Protein AF-A0AAU6HXF4-F1 (afdb_monomer)

Secondary structure (DSSP, 8-state):
-PPPPP------------PPPPBPTT--BPPP--HHHHHHHHGGG-PEEPPHHHHHHS-GGGPPSEEEEEEEE-TTS-EEEEEEEESS-HHHHHHHHHHHHHSTTT-EEEE--TT--TTEEEEEEPPHHHHHHHHHHHHHS--HHHHHHHHHHHHHHHHHTT-----

Radius of gyration: 25.75 Å; Cα contacts (8 Å, |Δi|>4): 205; chains: 1; bounding box: 39×103×66 Å

Mean predicted aligned error: 14.46 Å

Structure (mmCIF, N/CA/C/O backbone):
data_AF-A0AAU6HXF4-F1
#
_entry.id   AF-A0AAU6HXF4-F1
#
loop_
_atom_site.group_PDB
_atom_site.id
_atom_site.type_symbol
_atom_site.label_atom_id
_atom_site.label_alt_id
_atom_site.label_comp_id
_atom_site.label_asym_id
_atom_site.label_entity_id
_atom_site.label_seq_id
_atom_site.pdbx_PDB_ins_code
_atom_site.Cartn_x
_atom_site.Cartn_y
_atom_site.Cartn_z
_atom_site.occupancy
_atom_site.B_iso_or_equiv
_atom_site.auth_seq_id
_atom_site.auth_comp_id
_atom_site.auth_asym_id
_atom_site.auth_atom_id
_atom_site.pdbx_PDB_model_num
ATOM 1 N N . MET A 1 1 ? 6.790 -58.836 32.195 1.00 44.50 1 MET A N 1
ATOM 2 C CA . MET A 1 1 ? 7.473 -58.075 31.123 1.00 44.50 1 MET A CA 1
ATOM 3 C C . MET A 1 1 ? 6.471 -57.127 30.475 1.00 44.50 1 MET A C 1
ATOM 5 O O . MET A 1 1 ? 5.280 -57.367 30.590 1.00 44.50 1 MET A O 1
ATOM 9 N N . HIS A 1 2 ? 6.966 -56.000 29.970 1.00 43.31 2 HIS A N 1
ATOM 10 C CA . HIS A 1 2 ? 6.318 -54.684 29.928 1.00 43.31 2 HIS A CA 1
ATOM 11 C C . HIS A 1 2 ? 5.122 -54.479 28.968 1.00 43.31 2 HIS A C 1
ATOM 13 O O . HIS A 1 2 ? 4.863 -55.265 28.068 1.00 43.31 2 HIS A O 1
ATOM 19 N N . LYS A 1 3 ? 4.423 -53.375 29.273 1.00 51.91 3 LYS A N 1
ATOM 20 C CA . LYS A 1 3 ? 3.163 -52.777 28.792 1.00 51.91 3 LYS A CA 1
ATOM 21 C C . LYS A 1 3 ? 3.043 -52.541 27.268 1.00 51.91 3 LYS A C 1
ATOM 23 O O . LYS A 1 3 ? 4.068 -52.407 26.610 1.00 51.91 3 LYS A O 1
ATOM 28 N N . PRO A 1 4 ? 1.811 -52.343 26.746 1.00 55.75 4 PRO A N 1
ATOM 29 C CA . PRO A 1 4 ? 1.572 -51.701 25.452 1.00 55.75 4 PRO A CA 1
ATOM 30 C C . PRO A 1 4 ? 1.784 -50.179 25.536 1.00 55.75 4 PRO A C 1
ATOM 32 O O . PRO A 1 4 ? 1.321 -49.529 26.477 1.00 55.75 4 PRO A O 1
ATOM 35 N N . GLU A 1 5 ? 2.479 -49.614 24.549 1.00 51.34 5 GLU A N 1
ATOM 36 C CA . GLU A 1 5 ? 2.677 -48.171 24.409 1.00 51.34 5 GLU A CA 1
ATOM 37 C C . GLU A 1 5 ? 1.440 -47.486 23.815 1.00 51.34 5 GLU A C 1
ATOM 39 O O . GLU A 1 5 ? 0.949 -47.807 22.734 1.00 51.34 5 GLU A O 1
ATOM 44 N N . THR A 1 6 ? 0.953 -46.504 24.565 1.00 51.03 6 THR A N 1
ATOM 45 C CA . THR A 1 6 ? 0.068 -45.419 24.150 1.00 51.03 6 THR A CA 1
ATOM 46 C C . THR A 1 6 ? 0.875 -44.327 23.444 1.00 51.03 6 THR A C 1
ATOM 48 O O . THR A 1 6 ? 1.920 -43.953 23.970 1.00 51.03 6 THR A O 1
ATOM 51 N N . ASN A 1 7 ? 0.351 -43.738 22.363 1.00 43.06 7 ASN A N 1
ATOM 52 C CA . ASN A 1 7 ? 0.207 -42.280 22.162 1.00 43.06 7 ASN A CA 1
ATOM 53 C C . ASN A 1 7 ? 0.252 -41.877 20.685 1.00 43.06 7 ASN A C 1
ATOM 55 O O . ASN A 1 7 ? 1.174 -42.202 19.949 1.00 43.06 7 ASN A O 1
ATOM 59 N N . GLY A 1 8 ? -0.727 -41.067 20.290 1.00 42.66 8 GLY A N 1
ATOM 60 C CA . GLY A 1 8 ? -0.792 -40.442 18.972 1.00 42.66 8 GLY A CA 1
ATOM 61 C C . GLY A 1 8 ? -1.765 -39.270 18.941 1.00 42.66 8 GLY A C 1
ATOM 62 O O . GLY A 1 8 ? -2.643 -39.234 18.092 1.00 42.66 8 GLY A O 1
ATOM 63 N N . ALA A 1 9 ? -1.629 -38.391 19.938 1.00 45.25 9 ALA A N 1
ATOM 64 C CA . ALA A 1 9 ? -2.069 -36.998 20.024 1.00 45.25 9 ALA A CA 1
ATOM 65 C C . ALA A 1 9 ? -3.193 -36.530 19.076 1.00 45.25 9 ALA A C 1
ATOM 67 O O . ALA A 1 9 ? -2.993 -36.284 17.883 1.00 45.25 9 ALA A O 1
ATOM 68 N N . GLY A 1 10 ? -4.354 -36.264 19.683 1.00 41.09 10 GLY A N 1
ATOM 69 C CA . GLY A 1 10 ? -5.368 -35.383 19.125 1.00 41.09 10 GLY A CA 1
ATOM 70 C C . GLY A 1 10 ? -4.747 -34.047 18.718 1.00 41.09 10 GLY A C 1
ATOM 71 O O . GLY A 1 10 ? -4.073 -33.379 19.499 1.00 41.09 10 GLY A O 1
ATOM 72 N N . ARG A 1 11 ? -4.960 -33.673 17.456 1.00 49.53 11 ARG A N 1
ATOM 73 C CA . ARG A 1 11 ? -4.642 -32.341 16.948 1.00 49.53 11 ARG A CA 1
ATOM 74 C C . ARG A 1 11 ? -5.648 -31.363 17.543 1.00 49.53 11 ARG A C 1
ATOM 76 O O . ARG A 1 11 ? -6.694 -31.121 16.944 1.00 49.53 11 ARG A O 1
ATOM 83 N N . ASP A 1 12 ? -5.309 -30.808 18.700 1.00 41.47 12 ASP A N 1
ATOM 84 C CA . ASP A 1 12 ? -5.911 -29.580 19.204 1.00 41.47 12 ASP A CA 1
ATOM 85 C C . ASP A 1 12 ? -5.644 -28.475 18.176 1.00 41.47 12 ASP A C 1
ATOM 87 O O . ASP A 1 12 ? -4.572 -27.870 18.112 1.00 41.47 12 ASP A O 1
ATOM 91 N N . ARG A 1 13 ? -6.623 -28.240 17.300 1.00 46.97 13 ARG A N 1
ATOM 92 C CA . ARG A 1 13 ? -6.694 -27.018 16.504 1.00 46.97 13 ARG A CA 1
ATOM 93 C C . ARG A 1 13 ? -7.136 -25.920 17.457 1.00 46.97 13 ARG A C 1
ATOM 95 O O . ARG A 1 13 ? -8.312 -25.571 17.507 1.00 46.97 13 ARG A O 1
ATOM 102 N N . SER A 1 14 ? -6.189 -25.400 18.230 1.00 46.09 14 SER A N 1
ATOM 103 C CA . SER A 1 14 ? -6.373 -24.169 18.982 1.00 46.09 14 SER A CA 1
ATOM 104 C C . SER A 1 14 ? -6.673 -23.050 17.984 1.00 46.09 14 SER A C 1
ATOM 106 O O . SER A 1 14 ? -5.802 -22.492 17.315 1.00 46.09 14 SER A O 1
ATOM 108 N N . VAL A 1 15 ? -7.963 -22.756 17.835 1.00 48.31 15 VAL A N 1
ATOM 109 C CA . VAL A 1 15 ? -8.444 -21.554 17.167 1.00 48.31 15 VAL A CA 1
ATOM 110 C C . VAL A 1 15 ? -7.905 -20.390 17.988 1.00 48.31 15 VAL A C 1
ATOM 112 O O . VAL A 1 15 ? -8.377 -20.117 19.089 1.00 48.31 15 VAL A O 1
ATOM 115 N N . SER A 1 16 ? -6.849 -19.752 17.485 1.00 48.75 16 SER A N 1
ATOM 116 C CA . SER A 1 16 ? -6.311 -18.540 18.094 1.00 48.75 16 SER A CA 1
ATOM 117 C C . SER A 1 16 ? -7.442 -17.508 18.170 1.00 48.75 16 SER A C 1
ATOM 119 O O . SER A 1 16 ? -8.085 -17.262 17.143 1.00 48.75 16 SER A O 1
ATOM 121 N N . PRO A 1 17 ? -7.723 -16.912 19.343 1.00 48.09 17 PRO A N 1
ATOM 122 C CA . PRO A 1 17 ? -8.735 -15.871 19.434 1.00 48.09 17 PRO A CA 1
ATOM 123 C C . PRO A 1 17 ? -8.350 -14.712 18.502 1.00 48.09 17 PRO A C 1
ATOM 125 O O . PRO A 1 17 ? -7.153 -14.472 18.302 1.00 48.09 17 PRO A O 1
ATOM 128 N N . PRO A 1 18 ? -9.323 -13.981 17.922 1.00 53.75 18 PRO A N 1
ATOM 129 C CA . PRO A 1 18 ? -9.018 -12.798 17.130 1.00 53.75 18 PRO A CA 1
ATOM 130 C C . PRO A 1 18 ? -8.198 -11.849 18.004 1.00 53.75 18 PRO A C 1
ATOM 132 O O . PRO A 1 18 ? -8.671 -11.365 19.034 1.00 53.75 18 PRO A O 1
ATOM 135 N N . GLY A 1 19 ? -6.929 -11.663 17.631 1.00 54.56 19 GLY A N 1
ATOM 136 C CA . GLY A 1 19 ? -5.999 -10.831 18.379 1.00 54.56 19 GLY A CA 1
ATOM 137 C C . GLY A 1 19 ? -6.619 -9.457 18.580 1.00 54.56 19 GLY A C 1
ATOM 138 O O . GLY A 1 19 ? -7.015 -8.809 17.610 1.00 54.56 19 GLY A O 1
ATOM 139 N N . ARG A 1 20 ? -6.739 -9.028 19.843 1.00 58.12 20 ARG A N 1
ATOM 140 C CA . ARG A 1 20 ? -7.160 -7.661 20.158 1.00 58.12 20 ARG A CA 1
ATOM 141 C C . ARG A 1 20 ? -6.259 -6.707 19.371 1.00 58.12 20 ARG A C 1
ATOM 143 O O . ARG A 1 20 ? -5.039 -6.903 19.404 1.00 58.12 20 ARG A O 1
ATOM 150 N N . PRO A 1 21 ? -6.820 -5.716 18.664 1.00 58.25 21 PRO A N 1
ATOM 151 C CA . PRO A 1 21 ? -6.004 -4.776 17.924 1.00 58.25 21 PRO A CA 1
ATOM 152 C C . PRO A 1 21 ? -5.125 -4.034 18.930 1.00 58.25 21 PRO A C 1
ATOM 154 O O . PRO A 1 21 ? -5.615 -3.388 19.855 1.00 58.25 21 PRO A O 1
ATOM 157 N N . ARG A 1 22 ? -3.815 -4.224 18.803 1.00 62.19 22 ARG A N 1
ATOM 158 C CA . ARG A 1 22 ? -2.823 -3.570 19.649 1.00 62.19 22 ARG A CA 1
ATOM 159 C C . ARG A 1 22 ? -2.542 -2.191 19.070 1.00 62.19 22 ARG A C 1
ATOM 161 O O . ARG A 1 22 ? -2.401 -2.034 17.856 1.00 62.19 22 ARG A O 1
ATOM 168 N N . LEU A 1 23 ? -2.488 -1.208 19.956 1.00 63.78 23 LEU A N 1
ATOM 169 C CA . LEU A 1 23 ? -2.089 0.149 19.619 1.00 63.78 23 LEU A CA 1
ATOM 170 C C . LEU A 1 23 ? -0.592 0.163 19.308 1.00 63.78 23 LEU A C 1
ATOM 172 O O . LEU A 1 23 ? 0.193 -0.527 19.961 1.00 63.78 23 LEU A O 1
ATOM 176 N N . THR A 1 24 ? -0.202 0.933 18.299 1.00 68.94 24 THR A N 1
ATOM 177 C CA . THR A 1 24 ? 1.207 1.272 18.089 1.00 68.94 24 THR A CA 1
ATOM 178 C C . THR A 1 24 ? 1.690 2.207 19.206 1.00 68.94 24 THR A C 1
ATOM 180 O O . THR A 1 24 ? 0.862 2.824 19.880 1.00 68.94 24 THR A O 1
ATOM 183 N N . PRO A 1 25 ? 3.012 2.378 19.393 1.00 60.78 25 PRO A N 1
ATOM 184 C CA . PRO A 1 25 ? 3.552 3.411 20.284 1.00 60.78 25 PRO A CA 1
ATOM 185 C C . PRO A 1 25 ? 3.031 4.819 19.948 1.00 60.78 25 PRO A C 1
ATOM 187 O O . PRO A 1 25 ? 2.886 5.652 20.833 1.00 60.78 25 PRO A O 1
ATOM 190 N N . ALA A 1 26 ? 2.682 5.052 18.678 1.00 66.62 26 ALA A N 1
ATOM 191 C CA . ALA A 1 26 ? 2.061 6.277 18.178 1.00 66.62 26 ALA A CA 1
ATOM 192 C C . ALA A 1 26 ? 0.529 6.342 18.388 1.00 66.62 26 ALA A C 1
ATOM 194 O O . ALA A 1 26 ? -0.127 7.229 17.853 1.00 66.62 26 ALA A O 1
ATOM 195 N N . GLY A 1 27 ? -0.073 5.397 19.121 1.00 71.75 27 GLY A N 1
ATOM 196 C CA . GLY A 1 27 ? -1.508 5.390 19.431 1.00 71.75 27 GLY A CA 1
ATOM 197 C C . GLY A 1 27 ? -2.426 4.984 18.271 1.00 71.75 27 GLY A C 1
ATOM 198 O O . GLY A 1 27 ? -3.644 5.111 18.383 1.00 71.75 27 GLY A O 1
ATOM 199 N N . VAL A 1 28 ? -1.886 4.467 17.165 1.00 74.88 28 VAL A N 1
ATOM 200 C CA . VAL A 1 28 ? -2.678 4.071 15.990 1.00 74.88 28 VAL A CA 1
ATOM 201 C C . VAL A 1 28 ? -3.171 2.633 16.140 1.00 74.88 28 VAL A C 1
ATOM 203 O O . VAL A 1 28 ? -2.406 1.711 16.435 1.00 74.88 28 VAL A O 1
ATOM 206 N N . VAL A 1 29 ? -4.468 2.422 15.910 1.00 79.88 29 VAL A N 1
ATOM 207 C CA . VAL A 1 29 ? -5.085 1.089 15.898 1.00 79.88 29 VAL A CA 1
ATOM 208 C C . VAL A 1 29 ? -4.853 0.434 14.537 1.00 79.88 29 VAL A C 1
ATOM 210 O O . VAL A 1 29 ? -5.492 0.796 13.549 1.00 79.88 29 VAL A O 1
ATOM 213 N N . VAL A 1 30 ? -3.986 -0.577 14.485 1.00 84.75 30 VAL A N 1
ATOM 214 C CA . VAL A 1 30 ? -3.711 -1.320 13.245 1.00 84.75 30 VAL A CA 1
ATOM 215 C C . VAL A 1 30 ? -4.600 -2.558 13.161 1.00 84.75 30 VAL A C 1
ATOM 217 O O . VAL A 1 30 ? -4.564 -3.436 14.026 1.00 84.75 30 VAL A O 1
ATOM 220 N N . ARG A 1 31 ? -5.406 -2.639 12.097 1.00 87.44 31 ARG A N 1
ATOM 221 C CA . ARG A 1 31 ? -6.233 -3.814 11.788 1.00 87.44 31 ARG A CA 1
ATOM 222 C C . ARG A 1 31 ? -5.464 -4.810 10.932 1.00 87.44 31 ARG A C 1
ATOM 224 O O . ARG A 1 31 ? -4.684 -4.419 10.064 1.00 87.44 31 ARG A O 1
ATOM 231 N N . ALA A 1 32 ? -5.761 -6.093 11.131 1.00 87.38 32 ALA A N 1
ATOM 232 C CA . ALA A 1 32 ? -5.205 -7.141 10.293 1.00 87.38 32 ALA A CA 1
ATOM 233 C C . ALA A 1 32 ? -5.570 -6.898 8.818 1.00 87.38 32 ALA A C 1
ATOM 235 O O . ALA A 1 32 ? -6.747 -6.760 8.484 1.00 87.38 32 ALA A O 1
ATOM 236 N N . THR A 1 33 ? -4.557 -6.831 7.959 1.00 91.62 33 THR A N 1
ATOM 237 C CA . THR A 1 33 ? -4.683 -6.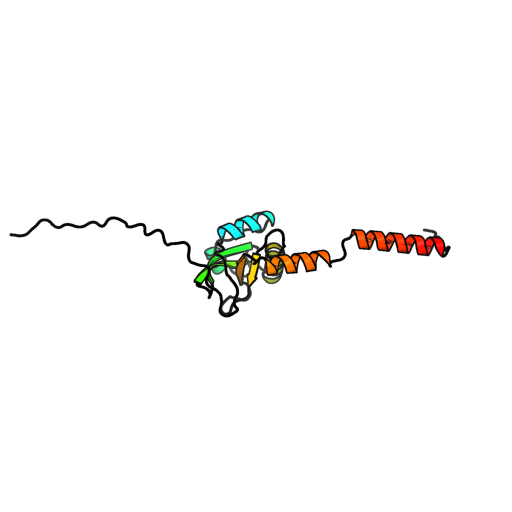520 6.532 1.00 91.62 33 THR A CA 1
ATOM 238 C C . THR A 1 33 ? -3.845 -7.528 5.761 1.00 91.62 33 THR A C 1
ATOM 240 O O . THR A 1 33 ? -2.626 -7.471 5.796 1.00 91.62 33 THR A O 1
ATOM 243 N N . ARG A 1 34 ? -4.481 -8.510 5.124 1.00 92.50 34 ARG A N 1
ATOM 244 C CA . ARG A 1 34 ? -3.763 -9.609 4.458 1.00 92.50 34 ARG A CA 1
ATOM 245 C C . ARG A 1 34 ? -3.536 -9.302 2.985 1.00 92.50 34 ARG A C 1
ATOM 247 O O . ARG A 1 34 ? -4.383 -8.668 2.357 1.00 92.50 34 ARG A O 1
ATOM 254 N N . SER A 1 35 ? -2.451 -9.819 2.425 1.00 92.44 35 SER A N 1
ATOM 255 C CA . SER A 1 35 ? -2.048 -9.626 1.027 1.00 92.44 35 SER A CA 1
ATOM 256 C C . SER A 1 35 ? -3.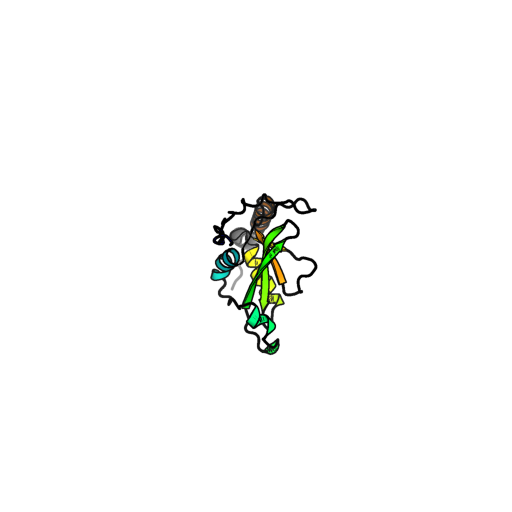172 -9.906 0.034 1.00 92.44 35 SER A C 1
ATOM 258 O O . SER A 1 35 ? -3.448 -9.052 -0.797 1.00 92.44 35 SER A O 1
ATOM 260 N N . HIS A 1 36 ? -3.904 -11.014 0.178 1.00 90.69 36 HIS A N 1
ATOM 261 C CA . HIS A 1 36 ? -5.025 -11.338 -0.718 1.00 90.69 36 HIS A CA 1
ATOM 262 C C . HIS A 1 36 ? -6.151 -10.285 -0.716 1.00 90.69 36 HIS A C 1
ATOM 264 O O . HIS A 1 36 ? -6.811 -10.079 -1.730 1.00 90.69 36 HIS A O 1
ATOM 270 N N . THR A 1 37 ? -6.391 -9.603 0.413 1.00 92.31 37 THR A N 1
ATOM 271 C CA . THR A 1 37 ? -7.426 -8.553 0.478 1.00 92.31 37 THR A CA 1
ATOM 272 C C . THR A 1 37 ? -6.997 -7.304 -0.276 1.00 92.31 37 THR A C 1
ATOM 274 O O . THR A 1 37 ? -7.805 -6.667 -0.942 1.00 92.31 37 THR A O 1
ATOM 277 N N . VAL A 1 38 ? -5.710 -6.977 -0.192 1.00 92.00 38 VAL A N 1
ATOM 278 C CA . VAL A 1 38 ? -5.128 -5.844 -0.906 1.00 92.00 38 VAL A CA 1
ATOM 279 C C . VAL A 1 38 ? -5.014 -6.161 -2.396 1.00 92.00 38 VAL A C 1
ATOM 281 O O . VAL A 1 38 ? -5.345 -5.325 -3.225 1.00 92.00 38 VAL A O 1
ATOM 284 N N . GLU A 1 39 ? -4.637 -7.388 -2.749 1.00 91.75 39 GLU A N 1
ATOM 285 C CA . GLU A 1 39 ? -4.632 -7.883 -4.127 1.00 91.75 39 GLU A CA 1
ATOM 286 C C . GLU A 1 39 ? -5.999 -7.709 -4.795 1.00 91.75 39 GLU A C 1
ATOM 288 O O . GLU A 1 39 ? -6.083 -7.188 -5.905 1.00 91.75 39 GLU A O 1
ATOM 293 N N . GLN A 1 40 ? -7.085 -8.072 -4.106 1.00 90.88 40 GLN A N 1
ATOM 294 C CA . GLN A 1 40 ? -8.432 -7.881 -4.639 1.00 90.88 40 GLN A CA 1
ATOM 295 C C . GLN A 1 40 ? -8.716 -6.403 -4.952 1.00 90.88 40 GLN A C 1
ATOM 297 O O . GLN A 1 40 ? -9.307 -6.100 -5.986 1.00 90.88 40 GLN A O 1
ATOM 302 N N . ALA A 1 41 ? -8.246 -5.480 -4.110 1.00 89.88 41 ALA A N 1
ATOM 303 C CA . ALA A 1 41 ? -8.378 -4.043 -4.337 1.00 89.88 41 ALA A CA 1
ATOM 304 C C . ALA A 1 41 ? -7.507 -3.515 -5.495 1.00 89.88 41 ALA A C 1
ATOM 306 O O . ALA A 1 41 ? -7.862 -2.518 -6.127 1.00 89.88 41 ALA A O 1
ATOM 307 N N . LEU A 1 42 ? -6.387 -4.180 -5.786 1.00 90.81 42 LEU A N 1
ATOM 308 C CA . LEU A 1 42 ? -5.476 -3.838 -6.883 1.00 90.81 42 LEU A CA 1
ATOM 309 C C . LEU A 1 42 ? -5.869 -4.479 -8.220 1.00 90.81 42 LEU A C 1
ATOM 311 O O . LEU A 1 42 ? -5.423 -4.009 -9.264 1.00 90.81 42 LEU A O 1
ATOM 315 N N . SER A 1 43 ? -6.717 -5.512 -8.212 1.00 87.19 43 SER A N 1
ATOM 316 C CA . SER A 1 43 ? -7.123 -6.250 -9.419 1.00 87.19 43 SER A CA 1
ATOM 317 C C . SER A 1 43 ? -7.683 -5.358 -10.540 1.00 87.19 43 SER A C 1
ATOM 319 O O . SER A 1 43 ? -7.482 -5.650 -11.716 1.00 87.19 43 SER A O 1
ATOM 321 N N . GLY A 1 44 ? -8.313 -4.230 -10.194 1.00 79.94 44 GLY A N 1
ATOM 322 C CA . GLY A 1 44 ? -8.861 -3.267 -11.155 1.00 79.94 44 GLY A CA 1
ATOM 323 C C . GLY A 1 44 ? -7.838 -2.352 -11.842 1.00 79.94 44 GLY A C 1
ATOM 324 O O . GLY A 1 44 ? -8.211 -1.624 -12.755 1.00 79.94 44 GLY A O 1
ATOM 325 N N . LEU A 1 45 ? -6.563 -2.359 -11.432 1.00 84.88 45 LEU A N 1
ATOM 326 C CA . LEU A 1 45 ? -5.533 -1.473 -11.997 1.00 84.88 45 LEU A CA 1
ATOM 327 C C . LEU A 1 45 ? -4.846 -2.021 -13.254 1.00 84.88 45 LEU A C 1
ATOM 329 O O . LEU A 1 45 ? -4.093 -1.281 -13.894 1.00 84.88 45 LEU A O 1
ATOM 333 N N . GLY A 1 46 ? -5.063 -3.299 -13.585 1.00 84.50 46 GLY A N 1
ATOM 334 C CA . GLY A 1 46 ? -4.390 -3.961 -14.706 1.00 84.50 46 GLY A CA 1
ATOM 335 C C . GLY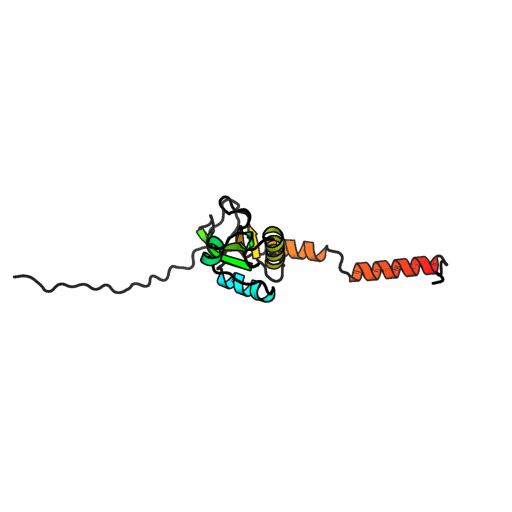 A 1 46 ? -2.870 -4.051 -14.533 1.00 84.50 46 GLY A C 1
ATOM 336 O O . GLY A 1 46 ? -2.139 -3.952 -15.512 1.00 84.50 46 GLY A O 1
ATOM 337 N N . ILE A 1 47 ? -2.390 -4.162 -13.291 1.00 88.25 47 ILE A N 1
ATOM 338 C CA . ILE A 1 47 ? -0.968 -4.345 -12.974 1.00 88.25 47 ILE A CA 1
ATOM 339 C C . ILE A 1 47 ? -0.756 -5.811 -12.601 1.00 88.25 47 ILE A C 1
ATOM 341 O O . ILE A 1 47 ? -1.484 -6.348 -11.762 1.00 88.25 47 ILE A O 1
ATOM 345 N N . ASP A 1 48 ? 0.255 -6.440 -13.193 1.00 89.75 48 ASP A N 1
ATOM 346 C CA . ASP A 1 48 ? 0.532 -7.853 -12.972 1.00 89.75 48 ASP A CA 1
ATOM 347 C C . ASP A 1 48 ? 1.048 -8.129 -11.558 1.00 89.75 48 ASP A C 1
ATOM 349 O O . ASP A 1 48 ? 1.963 -7.472 -11.048 1.00 89.75 48 ASP A O 1
ATOM 353 N N . ARG A 1 49 ? 0.483 -9.171 -10.940 1.00 90.00 49 ARG A N 1
ATOM 354 C CA . ARG A 1 49 ? 1.005 -9.733 -9.698 1.00 90.00 49 ARG A CA 1
ATOM 355 C C . ARG A 1 49 ? 2.132 -10.710 -10.011 1.00 90.00 49 ARG A C 1
ATOM 357 O O . ARG A 1 49 ? 1.923 -11.759 -10.621 1.00 90.00 49 ARG A O 1
ATOM 364 N N . LEU A 1 50 ? 3.316 -10.403 -9.507 1.00 88.62 50 LEU A N 1
ATOM 365 C CA . LEU A 1 50 ? 4.479 -11.270 -9.548 1.00 88.62 50 LEU A CA 1
ATOM 366 C C . LEU A 1 50 ? 4.618 -12.022 -8.214 1.00 88.62 50 LEU A C 1
ATOM 368 O O . LEU A 1 50 ? 4.394 -11.458 -7.141 1.00 88.62 50 LEU A O 1
ATOM 372 N N . PRO A 1 51 ? 4.985 -13.308 -8.237 1.00 85.69 51 PRO A N 1
ATOM 373 C CA . PRO A 1 51 ? 5.344 -14.021 -7.024 1.00 85.69 51 PRO A CA 1
ATOM 374 C C . PRO A 1 51 ? 6.707 -13.544 -6.498 1.00 85.69 51 PRO A C 1
ATOM 376 O O . PRO A 1 51 ? 7.601 -13.226 -7.281 1.00 85.69 51 PRO A O 1
ATOM 379 N N . GLU A 1 52 ? 6.886 -13.547 -5.173 1.00 79.19 52 GLU A N 1
ATOM 380 C CA . GLU A 1 52 ? 8.075 -12.982 -4.508 1.00 79.19 52 GLU A CA 1
ATOM 381 C C . GLU A 1 52 ? 9.400 -13.579 -5.012 1.00 79.19 52 GLU A C 1
ATOM 383 O O . GLU A 1 52 ? 10.374 -12.849 -5.183 1.00 79.19 52 GLU A O 1
ATOM 388 N N . TYR A 1 53 ? 9.429 -14.883 -5.310 1.00 71.94 53 TYR A N 1
ATOM 389 C CA . TYR A 1 53 ? 10.625 -15.545 -5.841 1.00 71.94 53 TYR A CA 1
ATOM 390 C C . TYR A 1 53 ? 11.057 -14.946 -7.187 1.00 71.94 53 TYR A C 1
ATOM 392 O O . TYR A 1 53 ? 12.214 -14.574 -7.345 1.00 71.94 53 TYR A O 1
ATOM 400 N N . LYS A 1 54 ? 10.114 -14.694 -8.111 1.00 72.69 54 LYS A N 1
ATOM 401 C CA . LYS A 1 54 ? 10.441 -14.084 -9.412 1.00 72.69 54 LYS A CA 1
ATOM 402 C C . LYS A 1 54 ? 11.085 -12.710 -9.252 1.00 72.69 54 LYS A C 1
ATOM 404 O O . LYS A 1 54 ? 11.954 -12.365 -10.037 1.00 72.69 54 LYS A O 1
ATOM 409 N N . VAL A 1 55 ? 10.685 -11.934 -8.245 1.00 72.44 55 VAL A N 1
ATOM 410 C CA . VAL A 1 55 ? 11.237 -10.589 -8.017 1.00 72.44 55 VAL A CA 1
ATOM 411 C C . VAL A 1 55 ? 12.719 -10.636 -7.655 1.00 72.44 55 VAL A C 1
ATOM 413 O O . VAL A 1 55 ? 13.491 -9.826 -8.163 1.00 72.44 55 VAL A O 1
ATOM 416 N N . LYS A 1 56 ? 13.113 -11.576 -6.787 1.00 73.19 56 LYS A N 1
ATOM 417 C CA . LYS A 1 56 ? 14.504 -11.727 -6.329 1.00 73.19 56 LYS A CA 1
ATOM 418 C C . LYS A 1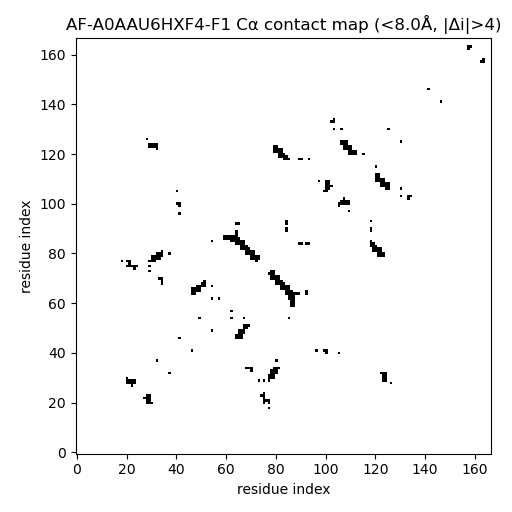 56 ? 15.411 -12.319 -7.409 1.00 73.19 56 LYS A C 1
ATOM 420 O O . LYS A 1 56 ? 16.589 -11.983 -7.449 1.00 73.19 56 LYS A O 1
ATOM 425 N N . ASP A 1 57 ? 14.849 -13.146 -8.286 1.00 73.06 57 ASP A N 1
ATOM 426 C CA . ASP A 1 57 ? 15.609 -13.922 -9.271 1.00 73.06 57 ASP A CA 1
ATOM 427 C C . ASP A 1 57 ? 15.823 -13.193 -10.615 1.00 73.06 57 ASP A C 1
ATOM 429 O O . ASP A 1 57 ? 16.590 -13.663 -11.456 1.00 73.06 57 ASP A O 1
ATOM 433 N N . LEU A 1 58 ? 15.154 -12.058 -10.857 1.00 65.38 58 LEU A N 1
ATOM 434 C CA . LEU A 1 58 ? 15.206 -11.359 -12.146 1.00 65.38 58 LEU A CA 1
ATOM 435 C C . LEU A 1 58 ? 16.237 -10.211 -12.167 1.00 65.38 58 LEU A C 1
ATOM 437 O O . LEU A 1 58 ? 16.216 -9.359 -11.272 1.00 65.38 58 LEU A O 1
ATOM 441 N N . PRO A 1 59 ? 17.071 -10.094 -13.222 1.00 63.78 59 PRO A N 1
ATOM 442 C CA . PRO A 1 59 ? 17.961 -8.949 -13.408 1.00 63.78 59 PRO A CA 1
ATOM 443 C C . PRO A 1 59 ? 17.153 -7.666 -13.638 1.00 63.78 59 PRO A C 1
ATOM 445 O O . PRO A 1 59 ? 16.137 -7.686 -14.330 1.00 63.78 59 PRO A O 1
ATOM 448 N N . ALA A 1 60 ? 17.611 -6.543 -13.076 1.00 69.69 60 ALA A N 1
ATOM 449 C CA . ALA A 1 60 ? 16.851 -5.289 -13.034 1.00 69.69 60 ALA A CA 1
ATOM 450 C C . ALA A 1 60 ? 16.367 -4.795 -14.416 1.00 69.69 60 ALA A C 1
ATOM 452 O O . ALA A 1 60 ? 15.234 -4.335 -14.521 1.00 69.69 60 ALA A O 1
ATOM 453 N N . GLU A 1 61 ? 17.174 -4.952 -15.471 1.00 65.56 61 GLU A N 1
ATOM 454 C CA . GLU A 1 61 ? 16.842 -4.531 -16.846 1.00 65.56 61 GLU A CA 1
ATOM 455 C C . GLU A 1 61 ? 15.840 -5.450 -17.571 1.00 65.56 61 GLU A C 1
ATOM 457 O O . GLU A 1 61 ? 15.242 -5.040 -18.560 1.00 65.56 61 GLU A O 1
ATOM 462 N N . GLY A 1 62 ? 15.618 -6.678 -17.085 1.00 68.50 62 GLY A N 1
ATOM 463 C CA . GLY A 1 62 ? 14.695 -7.655 -17.684 1.00 68.50 62 GLY A CA 1
ATOM 464 C C . GLY A 1 62 ? 13.427 -7.906 -16.866 1.00 68.50 62 GLY A C 1
ATOM 465 O O . GLY A 1 62 ? 12.660 -8.816 -17.183 1.00 68.50 62 GLY A O 1
ATOM 466 N N . GLN A 1 63 ? 13.214 -7.154 -15.782 1.00 74.75 63 GLN A N 1
ATOM 467 C CA . GLN A 1 63 ? 12.051 -7.345 -14.921 1.00 74.75 63 GLN A CA 1
ATOM 468 C C . GLN A 1 63 ? 10.771 -6.837 -15.606 1.00 74.75 63 GLN A C 1
ATOM 470 O O . GLN A 1 63 ? 10.711 -5.663 -15.977 1.00 74.75 63 GLN A O 1
ATOM 475 N N . PRO A 1 64 ? 9.713 -7.661 -15.719 1.00 78.38 64 PRO A N 1
ATOM 476 C CA . PRO A 1 64 ? 8.402 -7.163 -16.100 1.00 78.38 64 PRO A CA 1
ATOM 477 C C . PRO A 1 64 ? 7.893 -6.193 -15.026 1.00 78.38 64 PRO A C 1
ATOM 479 O O . PRO A 1 64 ? 8.145 -6.379 -13.831 1.00 78.38 64 PRO A O 1
ATOM 482 N N . ALA A 1 65 ? 7.178 -5.151 -15.453 1.00 86.56 65 ALA A N 1
ATOM 483 C CA . ALA A 1 65 ? 6.540 -4.219 -14.534 1.00 86.56 65 ALA A CA 1
ATOM 484 C C . ALA A 1 65 ? 5.393 -4.923 -13.800 1.00 86.56 65 ALA A C 1
ATOM 486 O O . ALA A 1 65 ? 4.500 -5.491 -14.424 1.00 86.56 65 ALA A O 1
ATOM 487 N N . GLY A 1 66 ? 5.416 -4.888 -12.473 1.00 90.19 66 GLY A N 1
ATOM 488 C CA . GLY A 1 66 ? 4.423 -5.579 -11.661 1.00 90.19 66 GLY A CA 1
ATOM 489 C C . GLY A 1 66 ? 4.662 -5.382 -10.175 1.00 90.19 66 GLY A C 1
ATOM 490 O O . GLY A 1 66 ? 5.546 -4.630 -9.766 1.00 90.19 66 GLY A O 1
ATOM 491 N N . TYR A 1 67 ? 3.880 -6.063 -9.350 1.00 91.81 67 TYR A N 1
ATOM 492 C CA . TYR A 1 67 ? 4.044 -6.000 -7.901 1.00 91.81 67 TYR A CA 1
ATOM 493 C C . TYR A 1 67 ? 4.057 -7.387 -7.272 1.00 91.81 67 TYR A C 1
ATOM 495 O O . TYR A 1 67 ? 3.363 -8.296 -7.720 1.00 91.81 67 TYR A O 1
ATOM 503 N N . ALA A 1 68 ? 4.812 -7.538 -6.191 1.00 91.75 68 ALA A N 1
ATOM 504 C CA . ALA A 1 68 ? 4.736 -8.695 -5.311 1.00 91.75 68 ALA A CA 1
ATOM 505 C C . ALA A 1 68 ? 4.172 -8.299 -3.951 1.00 91.75 68 ALA A C 1
ATOM 507 O O . ALA A 1 68 ? 4.262 -7.146 -3.526 1.00 91.75 68 ALA A O 1
ATOM 508 N N . MET A 1 69 ? 3.578 -9.275 -3.266 1.00 92.69 69 MET A N 1
ATOM 509 C CA . MET A 1 69 ? 3.028 -9.083 -1.931 1.00 92.69 69 MET A CA 1
ATOM 510 C C . MET A 1 69 ? 3.334 -10.264 -1.028 1.00 92.69 69 MET A C 1
ATOM 512 O O . MET A 1 69 ? 3.241 -11.413 -1.462 1.00 92.69 69 MET A O 1
ATOM 516 N N . HIS A 1 70 ? 3.602 -9.970 0.238 1.00 91.25 70 HIS A N 1
ATOM 517 C CA . HIS A 1 70 ? 3.699 -10.966 1.297 1.00 91.25 70 HIS A CA 1
ATOM 518 C C . HIS A 1 70 ? 3.085 -10.431 2.595 1.00 91.25 70 HIS A C 1
ATOM 520 O O . HIS A 1 70 ? 2.936 -9.223 2.781 1.00 91.25 70 HIS A O 1
ATOM 526 N N . ASP A 1 71 ? 2.698 -11.338 3.489 1.00 93.25 71 ASP A N 1
ATOM 527 C CA . ASP A 1 71 ? 2.184 -10.983 4.811 1.00 93.25 71 ASP A CA 1
ATOM 528 C C . ASP A 1 71 ? 3.356 -10.871 5.795 1.00 93.25 71 ASP A C 1
ATOM 530 O O . ASP A 1 71 ? 4.211 -11.753 5.859 1.00 93.25 71 ASP A O 1
ATOM 534 N N . THR A 1 72 ? 3.373 -9.817 6.605 1.00 91.12 72 THR A N 1
ATOM 535 C CA . THR A 1 72 ? 4.338 -9.628 7.693 1.00 91.12 72 THR A CA 1
ATOM 536 C C . THR A 1 72 ? 3.637 -9.177 8.974 1.00 91.12 72 THR A C 1
ATOM 538 O O . THR A 1 72 ? 2.415 -9.007 9.021 1.00 91.12 72 THR A O 1
ATOM 541 N N . ARG A 1 73 ? 4.402 -9.002 10.053 1.00 89.19 73 ARG A N 1
ATOM 542 C CA . ARG A 1 73 ? 3.906 -8.438 11.311 1.00 89.19 73 ARG A CA 1
ATOM 543 C C . ARG A 1 73 ? 4.266 -6.962 11.410 1.00 89.19 73 ARG A C 1
ATOM 545 O O . ARG A 1 73 ? 5.435 -6.600 11.371 1.00 89.19 73 ARG A O 1
ATOM 552 N N . HIS A 1 74 ? 3.251 -6.132 11.617 1.00 88.81 74 HIS A N 1
ATOM 553 C CA . HIS A 1 74 ? 3.413 -4.741 12.023 1.00 88.81 74 HIS A CA 1
ATOM 554 C C . HIS A 1 74 ? 4.073 -4.684 13.416 1.00 88.81 74 HIS A C 1
ATOM 556 O O . HIS A 1 74 ? 3.806 -5.579 14.225 1.00 88.81 74 HIS A O 1
ATOM 562 N N . PRO A 1 75 ? 4.799 -3.612 13.787 1.00 84.69 75 PRO A N 1
ATOM 563 C CA . PRO A 1 75 ? 5.252 -3.372 15.167 1.00 84.69 75 PRO A CA 1
ATOM 564 C C . PRO A 1 75 ? 4.163 -3.436 16.257 1.00 84.69 75 PRO A C 1
ATOM 566 O O . PRO A 1 75 ? 4.459 -3.605 17.434 1.00 84.69 75 PRO A O 1
ATOM 569 N N . SER A 1 76 ? 2.883 -3.344 15.883 1.00 83.62 76 SER A N 1
ATOM 570 C CA . SER A 1 76 ? 1.754 -3.521 16.809 1.00 83.62 76 SER A CA 1
ATOM 571 C C . SER A 1 76 ? 1.479 -5.001 17.098 1.00 83.62 76 SER A C 1
ATOM 573 O O . SER A 1 76 ? 0.776 -5.327 18.043 1.00 83.62 76 SER A O 1
ATOM 575 N N . GLY A 1 77 ? 2.012 -5.925 16.300 1.00 84.25 77 GLY A N 1
ATOM 576 C CA . GLY A 1 77 ? 1.710 -7.355 16.337 1.00 84.25 77 GLY A CA 1
ATOM 577 C C . GLY A 1 77 ? 0.558 -7.775 15.418 1.00 84.25 77 GLY A C 1
ATOM 578 O O . GLY A 1 77 ? 0.261 -8.966 15.336 1.00 84.25 77 GLY A O 1
ATOM 579 N N . ALA A 1 78 ? -0.085 -6.835 14.719 1.00 87.69 78 ALA A N 1
ATOM 580 C CA . ALA A 1 78 ? -1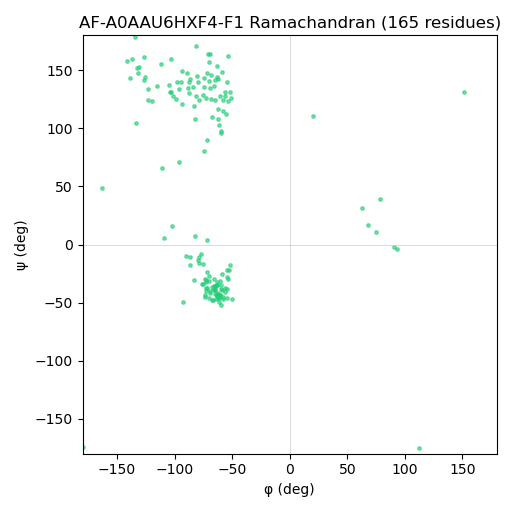.089 -7.148 13.707 1.00 87.69 78 ALA A CA 1
ATOM 581 C C . ALA A 1 78 ? -0.429 -7.680 12.423 1.00 87.69 78 ALA A C 1
ATOM 583 O O . ALA A 1 78 ? 0.636 -7.212 12.024 1.00 87.69 78 ALA A O 1
ATOM 584 N N . VAL A 1 79 ? -1.077 -8.642 11.762 1.00 89.50 79 VAL A N 1
ATOM 585 C CA . VAL A 1 79 ? -0.652 -9.101 10.431 1.00 89.50 79 VAL A CA 1
ATOM 586 C C . VAL A 1 79 ? -1.046 -8.055 9.395 1.00 89.50 79 VAL A C 1
ATOM 588 O O . VAL A 1 79 ? -2.204 -7.647 9.343 1.00 89.50 79 VAL A O 1
ATOM 591 N N . VAL A 1 80 ? -0.094 -7.642 8.577 1.00 92.75 80 VAL A N 1
ATOM 592 C CA . VAL A 1 80 ? -0.218 -6.583 7.570 1.00 92.75 80 VAL A CA 1
ATOM 593 C C . VAL A 1 80 ? 0.462 -7.030 6.284 1.00 92.75 80 VAL A C 1
ATOM 595 O O . VAL A 1 80 ? 1.300 -7.931 6.308 1.00 92.75 80 VAL A O 1
ATOM 598 N N . ALA A 1 81 ? 0.104 -6.421 5.161 1.00 93.31 81 ALA A N 1
ATOM 599 C CA . ALA A 1 81 ? 0.680 -6.774 3.876 1.00 93.31 81 ALA A CA 1
ATOM 600 C C . ALA A 1 81 ? 1.854 -5.848 3.557 1.00 93.31 81 ALA A C 1
ATOM 602 O O . ALA A 1 81 ? 1.767 -4.646 3.789 1.00 93.31 81 ALA A O 1
ATOM 603 N N . VAL A 1 82 ? 2.926 -6.392 2.993 1.00 92.69 82 VAL A N 1
ATOM 604 C CA . VAL A 1 82 ? 3.989 -5.611 2.355 1.00 92.69 82 VAL A CA 1
ATOM 605 C C . VAL A 1 82 ? 3.819 -5.740 0.857 1.00 92.69 82 VAL A C 1
ATOM 607 O O . VAL A 1 82 ? 3.651 -6.846 0.341 1.00 92.69 82 VAL A O 1
ATOM 610 N N . LEU A 1 83 ? 3.854 -4.607 0.170 1.00 93.19 83 LEU A N 1
ATOM 611 C CA . LEU A 1 83 ? 3.857 -4.519 -1.279 1.00 93.19 83 LEU A CA 1
ATOM 612 C C . LEU A 1 83 ? 5.258 -4.157 -1.748 1.00 93.19 83 LEU A C 1
ATOM 614 O O . LEU A 1 83 ? 5.913 -3.300 -1.168 1.00 93.19 83 LEU A O 1
ATOM 618 N N . THR A 1 84 ? 5.709 -4.816 -2.803 1.00 91.25 84 THR A N 1
ATOM 619 C CA . THR A 1 84 ? 6.998 -4.587 -3.452 1.00 91.25 84 THR A CA 1
ATOM 620 C C . THR A 1 84 ? 6.736 -4.255 -4.910 1.00 91.25 84 THR A C 1
ATOM 622 O O . THR A 1 84 ? 6.092 -5.049 -5.593 1.00 91.25 84 THR A O 1
ATOM 625 N N . ALA A 1 85 ? 7.220 -3.116 -5.399 1.00 90.12 85 ALA A N 1
ATOM 626 C CA . ALA A 1 85 ? 7.158 -2.815 -6.827 1.00 90.12 85 ALA A CA 1
ATOM 627 C C . ALA A 1 85 ? 8.357 -3.398 -7.573 1.00 90.12 85 ALA A C 1
ATOM 629 O O . ALA A 1 85 ? 9.487 -3.408 -7.078 1.00 90.12 85 ALA A O 1
ATOM 630 N N . CYS A 1 86 ? 8.095 -3.874 -8.783 1.00 87.12 86 CYS A N 1
ATOM 631 C CA . CYS A 1 86 ? 9.036 -4.604 -9.618 1.00 87.12 86 CYS A CA 1
ATOM 632 C C . CYS A 1 86 ? 9.047 -4.014 -11.030 1.00 87.12 86 CYS A C 1
ATOM 634 O O . CYS A 1 86 ? 8.040 -3.468 -11.484 1.00 87.12 86 CYS A O 1
ATOM 636 N N . GLY A 1 87 ? 10.177 -4.147 -11.724 1.00 84.50 87 GLY A N 1
ATOM 637 C CA . GLY A 1 87 ? 10.368 -3.585 -13.063 1.00 84.50 87 GLY A CA 1
ATOM 638 C C . GLY A 1 87 ? 11.389 -2.445 -13.112 1.00 84.50 87 GLY A C 1
ATOM 639 O O . GLY A 1 87 ? 12.042 -2.166 -12.100 1.00 84.50 87 GLY A O 1
ATOM 640 N N . PRO A 1 88 ? 11.539 -1.805 -14.285 1.00 79.38 88 PRO A N 1
ATOM 641 C CA . PRO A 1 88 ? 12.514 -0.738 -14.512 1.00 79.38 88 PRO A CA 1
ATOM 642 C C . PRO A 1 88 ? 12.099 0.602 -13.884 1.00 79.38 88 PRO A C 1
ATOM 644 O O . PRO A 1 88 ? 12.953 1.321 -13.379 1.00 79.38 88 PRO A O 1
ATOM 647 N N . ASP A 1 89 ? 10.798 0.915 -13.844 1.00 85.81 89 ASP A N 1
ATOM 648 C CA . ASP A 1 89 ? 10.268 2.155 -13.257 1.00 85.81 89 ASP A CA 1
ATOM 649 C C . ASP A 1 89 ? 9.484 1.879 -11.964 1.00 85.81 89 ASP A C 1
ATOM 651 O O . ASP A 1 89 ? 8.260 2.019 -11.870 1.00 85.81 89 ASP A O 1
ATOM 655 N N . ARG A 1 90 ? 10.209 1.402 -10.945 1.00 85.25 90 ARG A N 1
ATOM 656 C CA . ARG A 1 90 ? 9.617 1.027 -9.649 1.00 85.25 90 ARG A CA 1
ATOM 657 C C . ARG A 1 90 ? 9.026 2.233 -8.936 1.00 85.25 90 ARG A C 1
ATOM 659 O O . ARG A 1 90 ? 7.989 2.099 -8.299 1.00 85.25 90 ARG A O 1
ATOM 666 N N . THR A 1 91 ? 9.655 3.397 -9.061 1.00 86.00 91 THR A N 1
ATOM 667 C CA . THR A 1 91 ? 9.227 4.625 -8.386 1.00 86.00 91 THR A CA 1
ATOM 668 C C . THR A 1 91 ? 7.879 5.106 -8.910 1.00 86.00 91 THR A C 1
ATOM 670 O O . THR A 1 91 ? 6.974 5.350 -8.109 1.00 86.00 91 THR A O 1
ATOM 673 N N . ALA A 1 92 ? 7.690 5.178 -10.234 1.00 88.38 92 ALA A N 1
ATOM 674 C CA . ALA A 1 92 ? 6.392 5.561 -10.789 1.00 88.38 92 ALA A CA 1
ATOM 675 C C . ALA A 1 92 ? 5.314 4.513 -10.484 1.00 88.38 92 ALA A C 1
ATOM 677 O O . ALA A 1 92 ? 4.175 4.861 -10.158 1.00 88.38 92 ALA A O 1
ATOM 678 N N . LEU A 1 93 ? 5.672 3.224 -10.528 1.00 90.44 93 LEU A N 1
ATOM 679 C CA . LEU A 1 93 ? 4.749 2.146 -10.188 1.00 90.44 93 LEU A CA 1
ATOM 680 C C . LEU A 1 93 ? 4.301 2.216 -8.721 1.00 90.44 93 LEU A C 1
ATOM 682 O O . LEU A 1 93 ? 3.112 2.077 -8.435 1.00 90.44 93 LEU A O 1
ATOM 686 N N . LEU A 1 94 ? 5.225 2.487 -7.800 1.00 90.50 94 LEU A N 1
ATOM 687 C CA . LEU A 1 94 ? 4.938 2.688 -6.379 1.00 90.50 94 LEU A CA 1
ATOM 688 C C . LEU A 1 94 ? 4.028 3.877 -6.145 1.00 90.50 94 LEU A C 1
ATOM 690 O O . LEU A 1 94 ? 3.052 3.743 -5.410 1.00 90.50 94 LEU A O 1
ATOM 694 N N . ALA A 1 95 ? 4.310 5.010 -6.789 1.00 90.31 95 ALA A N 1
ATOM 695 C CA . ALA A 1 95 ? 3.462 6.189 -6.701 1.00 90.31 95 ALA A CA 1
ATOM 696 C C . ALA A 1 95 ? 2.035 5.866 -7.169 1.00 90.31 95 ALA A C 1
ATOM 698 O O . ALA A 1 95 ? 1.077 6.136 -6.449 1.00 90.31 95 ALA A O 1
ATOM 699 N N . ARG A 1 96 ? 1.885 5.188 -8.314 1.00 91.56 96 ARG A N 1
ATOM 700 C CA . ARG A 1 96 ? 0.575 4.784 -8.847 1.00 91.56 96 ARG A CA 1
ATOM 701 C C . ARG A 1 96 ? -0.173 3.824 -7.916 1.00 91.56 96 ARG A C 1
ATOM 703 O O . ARG A 1 96 ? -1.363 4.019 -7.66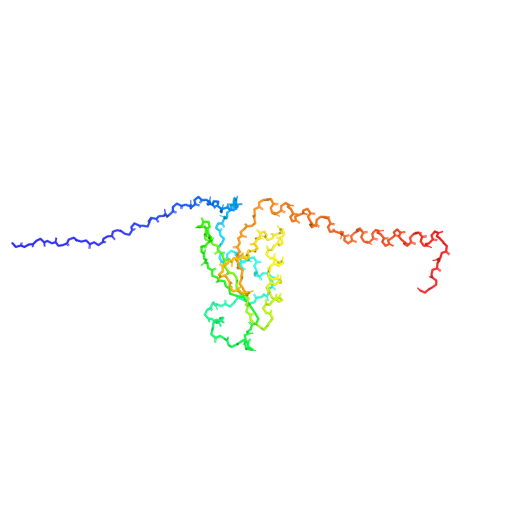8 1.00 91.56 96 ARG A O 1
ATOM 710 N N . LEU A 1 97 ? 0.509 2.801 -7.397 1.00 92.25 97 LEU A N 1
ATOM 711 C CA . LEU A 1 97 ? -0.071 1.833 -6.459 1.00 92.25 97 LEU A CA 1
ATOM 712 C C . LEU A 1 97 ? -0.493 2.516 -5.154 1.00 92.25 97 LEU A C 1
ATOM 714 O O . LEU A 1 97 ? -1.604 2.288 -4.675 1.00 92.25 97 LEU A O 1
ATOM 718 N N . ARG A 1 98 ? 0.358 3.394 -4.615 1.00 92.62 98 ARG A N 1
ATOM 719 C CA . ARG A 1 98 ? 0.070 4.187 -3.419 1.00 92.62 98 ARG A CA 1
ATOM 720 C C . ARG A 1 98 ? -1.151 5.074 -3.624 1.00 92.62 98 ARG A C 1
ATOM 722 O O . ARG A 1 98 ? -2.090 4.983 -2.838 1.00 92.62 98 ARG A O 1
ATOM 729 N N . SER A 1 99 ? -1.175 5.857 -4.702 1.00 91.31 99 SER A N 1
ATOM 730 C CA . SER A 1 99 ? -2.290 6.752 -5.010 1.00 91.31 99 SER A CA 1
ATOM 731 C C . SER A 1 99 ? -3.618 6.009 -5.096 1.00 91.31 99 SER A C 1
ATOM 733 O O . SER A 1 99 ? -4.607 6.512 -4.576 1.00 91.31 99 SER A O 1
ATOM 735 N N . HIS A 1 100 ? -3.655 4.814 -5.696 1.00 92.25 100 HIS A N 1
ATOM 736 C CA . HIS A 1 100 ? -4.874 3.997 -5.755 1.00 92.25 100 HIS A CA 1
ATOM 737 C C . HIS A 1 100 ? -5.299 3.468 -4.383 1.00 92.25 100 HIS A C 1
ATOM 739 O O . HIS A 1 100 ? -6.458 3.591 -4.001 1.00 92.25 100 HIS A O 1
ATOM 745 N N . LEU A 1 101 ? -4.366 2.897 -3.620 1.00 91.94 101 LEU A N 1
ATOM 746 C CA . LEU A 1 101 ? -4.653 2.325 -2.301 1.00 91.94 101 LEU A CA 1
ATOM 747 C C . LEU A 1 101 ? -5.142 3.371 -1.295 1.00 91.94 101 LEU A C 1
ATOM 749 O O . LEU A 1 101 ? -5.994 3.074 -0.452 1.00 91.94 101 LEU A O 1
ATOM 753 N N . GLU A 1 102 ? -4.614 4.590 -1.389 1.00 91.44 102 GLU A N 1
ATOM 754 C CA . GLU A 1 102 ? -4.968 5.696 -0.505 1.00 91.44 102 GLU A CA 1
ATOM 755 C C . GLU A 1 102 ? -6.303 6.365 -0.868 1.00 91.44 102 GLU A C 1
ATOM 757 O O . GLU A 1 102 ? -6.829 7.123 -0.042 1.00 91.44 102 GLU A O 1
ATOM 762 N N . GLN A 1 103 ? -6.901 6.050 -2.027 1.00 88.19 103 GLN A N 1
ATOM 763 C CA . GLN A 1 103 ? -8.209 6.585 -2.414 1.00 88.19 103 GLN A CA 1
ATOM 764 C C . GLN A 1 103 ? -9.268 6.305 -1.334 1.00 88.19 103 GLN A C 1
ATOM 766 O O . GLN A 1 103 ? -9.329 5.192 -0.797 1.00 88.19 103 GLN A O 1
ATOM 771 N N . PRO A 1 104 ? -10.171 7.263 -1.041 1.00 84.62 104 PRO A N 1
ATOM 772 C CA . PRO A 1 104 ? -11.222 7.079 -0.037 1.00 84.62 104 PRO A CA 1
ATOM 773 C C . PRO A 1 104 ? -12.168 5.900 -0.309 1.00 84.62 104 PRO A C 1
ATOM 775 O O . PRO A 1 104 ? -12.780 5.385 0.628 1.00 84.62 104 PRO A O 1
ATOM 778 N N . SER A 1 105 ? -12.311 5.505 -1.577 1.00 83.38 105 SER A N 1
ATOM 779 C CA . SER A 1 105 ? -13.107 4.362 -2.043 1.00 83.38 105 SER A CA 1
ATOM 780 C C . SER A 1 105 ? -12.465 3.015 -1.704 1.00 83.38 105 SER A C 1
ATOM 782 O O . SER A 1 105 ? -13.179 2.050 -1.439 1.00 83.38 105 SER A O 1
ATOM 784 N N . VAL A 1 106 ? -11.131 2.952 -1.682 1.00 87.19 106 VAL A N 1
ATOM 785 C CA . VAL A 1 106 ? -10.365 1.730 -1.419 1.00 87.19 106 VAL A CA 1
ATOM 786 C C . VAL A 1 106 ? -10.042 1.615 0.074 1.00 87.19 106 VAL A C 1
ATOM 788 O O . VAL A 1 106 ? -10.329 0.601 0.714 1.00 87.19 106 VAL A O 1
ATOM 791 N N . GLY A 1 107 ? -9.517 2.695 0.656 1.00 89.50 107 GLY A N 1
ATOM 792 C CA . GLY A 1 107 ? -9.411 2.876 2.099 1.00 89.50 107 GLY A CA 1
ATOM 793 C C . GLY A 1 107 ? -8.263 2.133 2.784 1.00 89.50 107 GLY A C 1
ATOM 794 O O . GLY A 1 107 ? -8.423 1.647 3.911 1.00 89.50 107 GLY A O 1
ATOM 795 N N . TYR A 1 108 ? -7.099 2.074 2.141 1.00 92.56 108 TYR A N 1
ATOM 796 C CA . TYR A 1 108 ? -5.851 1.644 2.773 1.00 92.56 108 TYR A CA 1
ATOM 797 C C . TYR A 1 108 ? -4.947 2.836 3.093 1.00 92.56 108 TYR A C 1
ATOM 799 O O . TYR A 1 108 ? -5.097 3.929 2.556 1.00 92.56 108 TYR A O 1
ATOM 807 N N . SER A 1 109 ? -4.017 2.641 4.016 1.00 90.00 109 SER A N 1
ATOM 808 C CA . SER A 1 109 ? -2.909 3.544 4.288 1.00 90.00 109 SER A CA 1
ATOM 809 C C . SER A 1 109 ? -1.616 2.829 3.947 1.00 90.00 109 SER A C 1
ATOM 811 O O . SER A 1 109 ? -1.456 1.649 4.277 1.00 90.00 109 SER A O 1
ATOM 813 N N . VAL A 1 110 ? -0.726 3.555 3.282 1.00 90.81 110 VAL A N 1
ATOM 814 C CA . VAL A 1 110 ? 0.607 3.093 2.922 1.00 90.81 110 VAL A CA 1
ATOM 815 C C . VAL A 1 110 ? 1.583 3.717 3.910 1.00 90.81 110 VAL A C 1
ATOM 817 O O . VAL A 1 110 ? 1.528 4.919 4.161 1.00 90.81 110 VAL A O 1
ATOM 820 N N . GLU A 1 111 ? 2.413 2.888 4.527 1.00 87.94 111 GLU A N 1
ATOM 821 C CA . GLU A 1 111 ? 3.372 3.299 5.545 1.00 87.94 111 GLU A CA 1
ATOM 822 C C . GLU A 1 111 ? 4.785 2.903 5.137 1.00 87.94 111 GLU A C 1
ATOM 824 O O . GLU A 1 111 ? 5.049 1.764 4.734 1.00 87.94 111 GLU A O 1
ATOM 829 N N . ASP A 1 112 ? 5.684 3.865 5.306 1.00 84.62 112 ASP A N 1
ATOM 830 C CA . ASP A 1 112 ? 7.119 3.654 5.276 1.00 84.62 112 ASP A CA 1
ATOM 831 C C . ASP A 1 112 ? 7.541 3.140 6.655 1.00 84.62 112 ASP A C 1
ATOM 833 O O . ASP A 1 112 ? 7.200 3.727 7.685 1.00 84.62 112 ASP A O 1
ATOM 837 N N . LEU A 1 113 ? 8.257 2.020 6.691 1.00 77.44 113 LEU A N 1
ATOM 838 C CA . LEU A 1 113 ? 8.798 1.465 7.927 1.00 77.44 113 LEU A CA 1
ATOM 839 C C . LEU A 1 113 ? 10.292 1.252 7.804 1.00 77.44 113 LEU A C 1
ATOM 841 O O . LEU A 1 113 ? 10.806 0.851 6.761 1.00 77.44 113 LEU A O 1
ATOM 845 N N . GLU A 1 114 ? 10.971 1.475 8.921 1.00 74.62 114 GLU A N 1
ATOM 846 C CA . GLU A 1 114 ? 12.392 1.209 9.039 1.00 74.62 114 GLU A CA 1
ATOM 847 C C . GLU A 1 114 ? 12.667 -0.284 8.790 1.00 74.62 114 GLU A C 1
ATOM 849 O O . GLU A 1 114 ? 12.017 -1.160 9.366 1.00 74.62 114 GLU A O 1
ATOM 854 N N . GLY A 1 115 ? 13.602 -0.571 7.883 1.00 74.56 115 GLY A N 1
ATOM 855 C CA . GLY A 1 115 ? 13.924 -1.931 7.443 1.00 74.56 115 GLY A CA 1
ATOM 856 C C . GLY A 1 115 ? 13.179 -2.409 6.191 1.00 74.56 115 GLY A C 1
ATOM 857 O O . GLY A 1 115 ? 13.486 -3.498 5.706 1.00 74.56 115 GLY A O 1
ATOM 858 N N . LEU A 1 116 ? 12.252 -1.621 5.635 1.00 81.00 116 LEU A N 1
ATOM 859 C CA . LEU A 1 116 ? 11.744 -1.851 4.281 1.00 81.00 116 LEU A CA 1
ATOM 860 C C . LEU A 1 116 ? 12.723 -1.298 3.242 1.00 81.00 116 LEU A C 1
ATOM 862 O O . LEU A 1 116 ? 13.377 -0.278 3.456 1.00 81.00 116 LEU A O 1
ATOM 866 N N . ALA A 1 117 ? 12.828 -1.984 2.105 1.00 80.88 117 ALA A N 1
ATOM 867 C CA . ALA A 1 117 ? 13.593 -1.462 0.981 1.00 80.88 117 ALA A CA 1
ATOM 868 C C . ALA A 1 117 ? 12.873 -0.256 0.352 1.00 80.88 117 ALA A C 1
ATOM 870 O O . ALA A 1 117 ? 11.652 -0.171 0.411 1.00 80.88 117 ALA A O 1
ATOM 871 N N . GLU A 1 118 ? 13.605 0.614 -0.347 1.00 81.31 118 GLU A N 1
ATOM 872 C CA . GLU A 1 118 ? 13.054 1.819 -1.009 1.00 81.31 118 GLU A CA 1
ATOM 873 C C . GLU A 1 118 ? 11.892 1.533 -1.974 1.00 81.31 118 GLU A C 1
ATOM 875 O O . GLU A 1 118 ? 11.097 2.409 -2.294 1.00 81.31 118 GLU A O 1
ATOM 880 N N . HIS A 1 119 ? 11.799 0.291 -2.451 1.00 80.81 119 HIS A N 1
ATOM 881 C CA . HIS A 1 119 ? 10.771 -0.165 -3.377 1.00 80.81 119 HIS A CA 1
ATOM 882 C C . HIS A 1 119 ? 9.655 -0.983 -2.702 1.00 80.81 119 HIS A C 1
ATOM 884 O O . HIS A 1 119 ? 8.923 -1.720 -3.373 1.00 80.81 119 HIS A O 1
ATOM 890 N N . GLN A 1 120 ? 9.560 -0.902 -1.374 1.00 87.50 120 GLN A N 1
ATOM 891 C CA . GLN A 1 120 ? 8.607 -1.631 -0.552 1.00 87.50 120 GLN A CA 1
ATOM 892 C C . GLN A 1 120 ? 7.819 -0.689 0.344 1.00 87.50 120 GLN A C 1
ATOM 894 O O . GLN A 1 120 ? 8.380 0.216 0.949 1.00 87.50 120 GLN A O 1
ATOM 899 N N . PHE A 1 121 ? 6.533 -0.986 0.511 1.00 91.12 121 PHE A N 1
ATOM 900 C CA . PHE A 1 121 ? 5.699 -0.319 1.500 1.00 91.12 121 PHE A CA 1
ATOM 901 C C . PHE A 1 121 ? 4.884 -1.307 2.307 1.00 91.12 121 PHE A C 1
ATOM 903 O O . PHE A 1 121 ? 4.477 -2.363 1.813 1.00 91.12 121 PHE A O 1
ATOM 910 N N . MET A 1 122 ? 4.576 -0.919 3.538 1.00 92.50 122 MET A N 1
ATOM 911 C CA . MET A 1 122 ? 3.585 -1.611 4.336 1.00 92.50 122 MET A CA 1
ATOM 912 C C . MET A 1 122 ? 2.196 -1.048 4.057 1.00 92.50 122 MET A C 1
ATOM 914 O O . MET A 1 122 ? 2.002 0.156 3.923 1.00 92.50 122 MET A O 1
ATOM 918 N N . ILE A 1 123 ? 1.210 -1.934 3.988 1.00 92.94 123 ILE A N 1
ATOM 919 C CA . ILE A 1 123 ? -0.180 -1.590 3.726 1.00 92.94 123 ILE A CA 1
ATOM 920 C C . ILE A 1 123 ? -1.018 -2.035 4.913 1.00 92.94 123 ILE A C 1
ATOM 922 O O . ILE A 1 123 ? -1.074 -3.219 5.271 1.00 92.94 123 ILE A O 1
ATOM 926 N N . ARG A 1 124 ? -1.742 -1.075 5.481 1.00 91.94 124 ARG A N 1
ATOM 927 C CA . ARG A 1 124 ? -2.766 -1.323 6.494 1.00 91.94 124 ARG A CA 1
ATOM 928 C C . ARG A 1 124 ? -4.086 -0.698 6.094 1.00 91.94 124 ARG A C 1
ATOM 930 O O . ARG A 1 124 ? -4.142 0.214 5.279 1.00 91.94 124 ARG A O 1
ATOM 937 N N . ARG A 1 125 ? -5.179 -1.152 6.695 1.00 90.50 125 ARG A N 1
ATOM 938 C CA . ARG A 1 125 ? -6.466 -0.473 6.531 1.00 90.50 125 ARG A CA 1
ATOM 939 C C . ARG A 1 125 ? -6.425 0.921 7.163 1.00 90.50 125 ARG A C 1
ATOM 941 O O . ARG A 1 125 ? -5.921 1.071 8.280 1.00 90.50 125 ARG A O 1
ATOM 948 N N . ALA A 1 126 ? -6.963 1.910 6.455 1.00 88.06 126 ALA A N 1
ATOM 949 C CA . ALA A 1 126 ? -7.093 3.259 6.984 1.00 88.06 126 ALA A CA 1
ATOM 950 C C . ALA A 1 126 ? -8.124 3.289 8.124 1.00 88.06 126 ALA A C 1
ATOM 952 O O . ALA A 1 126 ? -9.109 2.538 8.116 1.00 88.06 126 ALA A O 1
ATOM 953 N N . ASN A 1 127 ? -7.890 4.136 9.122 1.00 87.19 127 ASN A N 1
ATOM 954 C CA . ASN A 1 127 ? -8.840 4.372 10.202 1.00 87.19 127 ASN A CA 1
ATOM 955 C C . ASN A 1 127 ? -9.927 5.381 9.767 1.00 87.19 127 ASN A C 1
ATOM 957 O O . ASN A 1 127 ? -9.867 5.977 8.690 1.00 87.19 127 ASN A O 1
ATOM 961 N N . ALA A 1 128 ? -10.964 5.545 10.592 1.00 85.31 128 ALA A N 1
ATOM 962 C CA . ALA A 1 128 ? -12.079 6.430 10.257 1.00 85.31 128 ALA A CA 1
ATOM 963 C C . ALA A 1 128 ? -11.648 7.901 10.125 1.00 85.31 128 ALA A C 1
ATOM 965 O O . ALA A 1 128 ? -12.216 8.628 9.313 1.00 85.31 128 ALA A O 1
ATOM 966 N N . ASP A 1 129 ? -10.649 8.332 10.889 1.00 85.12 129 ASP A N 1
ATOM 967 C CA . ASP A 1 129 ? -10.172 9.715 10.910 1.00 85.12 129 ASP A CA 1
ATOM 968 C C . ASP A 1 129 ? -9.380 10.040 9.642 1.00 85.12 129 ASP A C 1
ATOM 970 O O . ASP A 1 129 ? -9.670 11.031 8.979 1.00 85.12 129 ASP A O 1
ATOM 974 N N . GLU A 1 130 ? -8.486 9.141 9.229 1.00 85.81 130 GLU A N 1
ATOM 975 C CA . GLU A 1 130 ? -7.741 9.201 7.968 1.00 85.81 130 GLU A CA 1
ATOM 976 C C . GLU A 1 130 ? -8.692 9.257 6.771 1.00 85.81 130 GLU A C 1
ATOM 978 O O . GLU A 1 130 ? -8.532 10.087 5.878 1.00 85.81 130 GLU A O 1
ATOM 983 N N . LEU A 1 131 ? -9.729 8.412 6.756 1.00 87.19 131 LEU A N 1
ATOM 984 C CA . LEU A 1 131 ? -10.726 8.428 5.684 1.00 87.19 131 LEU A CA 1
ATOM 985 C C . LEU A 1 131 ? -11.537 9.728 5.667 1.00 87.19 131 LEU A C 1
ATOM 987 O O . LEU A 1 131 ? -11.828 10.243 4.587 1.00 87.19 131 LEU A O 1
ATOM 991 N N . ARG A 1 132 ? -11.901 10.270 6.837 1.00 86.19 132 ARG A N 1
ATOM 992 C CA . ARG A 1 132 ? -12.597 11.562 6.936 1.00 86.19 132 ARG A CA 1
ATOM 993 C C . ARG A 1 132 ? -11.723 12.705 6.428 1.00 86.19 132 ARG A C 1
ATOM 995 O O . ARG A 1 132 ? -12.194 13.488 5.610 1.00 86.19 132 ARG A O 1
ATOM 1002 N N . GLN A 1 133 ? -10.460 12.757 6.846 1.00 86.00 133 GLN A N 1
ATOM 1003 C CA . GLN A 1 133 ? -9.509 13.778 6.408 1.00 86.00 133 GLN A CA 1
ATOM 1004 C C . GLN A 1 133 ? -9.297 13.734 4.892 1.00 86.00 133 GLN A C 1
ATOM 1006 O O . GLN A 1 133 ? -9.346 14.765 4.230 1.00 86.00 133 GLN A O 1
ATOM 1011 N N . ARG A 1 134 ? -9.144 12.539 4.313 1.00 86.00 134 ARG A N 1
ATOM 1012 C CA . ARG A 1 134 ? -8.987 12.388 2.859 1.00 86.00 134 ARG A CA 1
ATOM 1013 C C . ARG A 1 134 ? -10.228 12.811 2.082 1.00 86.00 134 ARG A C 1
ATOM 1015 O O . ARG A 1 134 ? -10.099 13.412 1.025 1.00 86.00 134 ARG A O 1
ATOM 1022 N N . ARG A 1 135 ? -11.428 12.523 2.594 1.00 85.12 135 ARG A N 1
ATOM 1023 C CA . ARG A 1 135 ? -12.677 13.000 1.976 1.00 85.12 135 ARG A CA 1
ATOM 1024 C C . ARG A 1 135 ? -12.789 14.519 2.029 1.00 85.12 135 ARG A C 1
ATOM 1026 O O . ARG A 1 135 ? -13.220 15.101 1.043 1.00 85.12 135 ARG A O 1
ATOM 1033 N N . ALA A 1 136 ? -12.380 15.145 3.133 1.00 83.94 136 ALA A N 1
ATOM 1034 C CA . ALA A 1 136 ? -12.339 16.601 3.237 1.00 83.94 136 ALA A CA 1
ATOM 1035 C C . ALA A 1 136 ? -11.384 17.202 2.1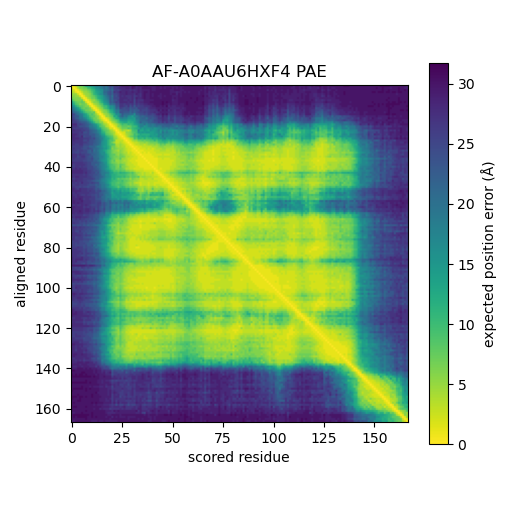92 1.00 83.94 136 ALA A C 1
ATOM 1037 O O . ALA A 1 136 ? -11.811 18.024 1.391 1.00 83.94 136 ALA A O 1
ATOM 1038 N N . LEU A 1 137 ? -10.153 16.685 2.094 1.00 79.88 137 LEU A N 1
ATOM 1039 C CA . LEU A 1 137 ? -9.175 17.115 1.083 1.00 79.88 137 LEU A CA 1
ATOM 1040 C C . LEU A 1 137 ? -9.670 16.908 -0.360 1.00 79.88 137 LEU A C 1
ATOM 1042 O O . LEU A 1 137 ? -9.437 17.749 -1.219 1.00 79.88 137 LEU A O 1
ATOM 1046 N N . ALA A 1 138 ? -10.376 15.808 -0.632 1.00 76.62 138 ALA A N 1
ATOM 1047 C CA . ALA A 1 138 ? -10.964 15.547 -1.947 1.00 76.62 138 ALA A CA 1
ATOM 1048 C C . ALA A 1 138 ? -12.170 16.450 -2.264 1.00 76.62 138 ALA A C 1
ATOM 1050 O O . ALA A 1 138 ? -12.481 16.647 -3.432 1.00 76.62 138 ALA A O 1
ATOM 1051 N N . THR A 1 139 ? -12.846 16.982 -1.242 1.00 69.44 139 THR A N 1
ATOM 1052 C CA . THR A 1 139 ? -13.975 17.918 -1.398 1.00 69.44 139 THR A CA 1
ATOM 1053 C C . THR A 1 139 ? -13.487 19.355 -1.600 1.00 69.44 139 THR A C 1
ATOM 1055 O O . THR A 1 139 ? -14.142 20.128 -2.288 1.00 69.44 139 THR A O 1
ATOM 1058 N N . GLU A 1 140 ? -12.335 19.712 -1.025 1.00 62.88 140 GLU A N 1
ATOM 1059 C CA . GLU A 1 140 ? -11.687 21.020 -1.209 1.00 62.88 140 GLU A CA 1
ATOM 1060 C C . GLU A 1 140 ? -10.909 21.137 -2.529 1.00 62.88 140 GLU A C 1
ATOM 1062 O O . GLU A 1 140 ? -10.548 22.241 -2.938 1.00 62.88 140 GLU A O 1
ATOM 1067 N N . ALA A 1 141 ? -10.668 20.021 -3.225 1.00 57.56 141 ALA A N 1
ATOM 1068 C CA . ALA A 1 141 ? -10.208 20.067 -4.604 1.00 57.56 141 ALA A CA 1
ATOM 1069 C C . ALA A 1 141 ? -11.322 20.695 -5.464 1.00 57.56 141 ALA A C 1
ATOM 1071 O O . ALA A 1 141 ? -12.452 20.200 -5.420 1.00 57.56 141 ALA A O 1
ATOM 1072 N N . PRO A 1 142 ? -11.049 21.773 -6.225 1.00 51.19 142 PRO A N 1
ATOM 1073 C CA . PRO A 1 142 ? -12.061 22.400 -7.061 1.00 51.19 142 PRO A CA 1
ATOM 1074 C C . PRO A 1 142 ? -12.598 21.347 -8.025 1.00 51.19 142 PRO A C 1
ATOM 1076 O O . PRO A 1 142 ? -11.868 20.798 -8.850 1.00 51.19 142 PRO A O 1
ATOM 1079 N N . THR A 1 143 ? -13.873 21.019 -7.861 1.00 55.03 143 THR A N 1
ATOM 1080 C CA . THR A 1 143 ? -14.603 20.164 -8.785 1.00 55.03 143 THR A CA 1
ATOM 1081 C C . THR A 1 143 ? -14.640 20.859 -10.143 1.00 55.03 143 THR A C 1
ATOM 1083 O O . THR A 1 143 ? -14.764 22.081 -10.218 1.00 55.03 143 THR A O 1
ATOM 1086 N N . ASP A 1 144 ? -14.528 20.099 -11.235 1.00 55.75 144 ASP A N 1
ATOM 1087 C CA . ASP A 1 144 ? -14.583 20.641 -12.603 1.00 55.75 144 ASP A CA 1
ATOM 1088 C C . ASP A 1 144 ? -15.840 21.500 -12.857 1.00 55.75 144 ASP A C 1
ATOM 1090 O O . ASP A 1 144 ? -15.808 22.401 -13.693 1.00 55.75 144 ASP A O 1
ATOM 1094 N N . ASP A 1 145 ? -16.911 21.315 -12.078 1.00 55.28 145 ASP A N 1
ATOM 1095 C CA . ASP A 1 145 ? -18.099 22.172 -12.100 1.00 55.28 145 ASP A CA 1
ATOM 1096 C C . ASP A 1 145 ? -17.822 23.609 -11.626 1.00 55.28 145 ASP A C 1
ATOM 1098 O O . ASP A 1 145 ? -18.360 24.554 -12.204 1.00 55.28 145 ASP A O 1
ATOM 1102 N N . SER A 1 146 ? -16.937 23.826 -10.643 1.00 57.50 146 SER A N 1
ATOM 1103 C CA . SER A 1 146 ? -16.531 25.183 -10.247 1.00 57.50 146 SER A CA 1
ATOM 1104 C C . SER A 1 146 ? -15.621 25.827 -11.295 1.00 57.50 146 SER A C 1
ATOM 1106 O O . SER A 1 146 ? -15.659 27.041 -11.483 1.00 57.50 146 SER A O 1
ATOM 1108 N N . ALA A 1 147 ? -14.825 25.029 -12.014 1.00 57.56 147 ALA A N 1
ATOM 1109 C CA . ALA A 1 147 ? -14.006 25.502 -13.129 1.00 57.56 147 ALA A CA 1
ATOM 1110 C C . ALA A 1 147 ? -14.855 25.829 -14.373 1.00 57.56 147 ALA A C 1
ATOM 1112 O O . ALA A 1 147 ? -14.586 26.817 -15.060 1.00 57.56 147 ALA A O 1
ATOM 1113 N N . ALA A 1 148 ? -15.903 25.047 -14.650 1.00 60.66 148 ALA A N 1
ATOM 1114 C CA . ALA A 1 148 ? -16.875 25.314 -15.708 1.00 60.66 148 ALA A CA 1
ATOM 1115 C C . ALA A 1 148 ? -17.747 26.542 -15.389 1.00 60.66 148 ALA A C 1
ATOM 1117 O O . ALA A 1 148 ? -17.944 27.396 -16.258 1.00 60.66 148 ALA A O 1
ATOM 1118 N N . ALA A 1 149 ? -18.190 26.691 -14.137 1.00 62.56 149 ALA A N 1
ATOM 1119 C CA . ALA A 1 149 ? -18.901 27.880 -13.671 1.00 62.56 149 ALA A CA 1
ATOM 1120 C C . ALA A 1 149 ? -18.018 29.139 -13.743 1.00 62.56 149 ALA A C 1
ATOM 1122 O O . ALA A 1 149 ? -18.459 30.157 -14.268 1.00 62.56 149 ALA A O 1
ATOM 1123 N N . ALA A 1 150 ? -16.747 29.057 -13.331 1.00 61.62 150 ALA A N 1
ATOM 1124 C CA . ALA A 1 150 ? -15.805 30.175 -13.432 1.00 61.62 150 ALA A CA 1
ATOM 1125 C C . ALA A 1 150 ? -15.491 30.571 -14.889 1.00 61.62 150 ALA A C 1
ATOM 1127 O O . ALA A 1 150 ? -15.331 31.752 -15.189 1.00 61.62 150 ALA A O 1
ATOM 1128 N N . ARG A 1 151 ? -15.426 29.609 -15.824 1.00 62.62 151 ARG A N 1
ATOM 1129 C CA . ARG A 1 151 ? -15.287 29.900 -17.266 1.00 62.62 151 ARG A CA 1
ATOM 1130 C C . ARG A 1 151 ? -16.533 30.562 -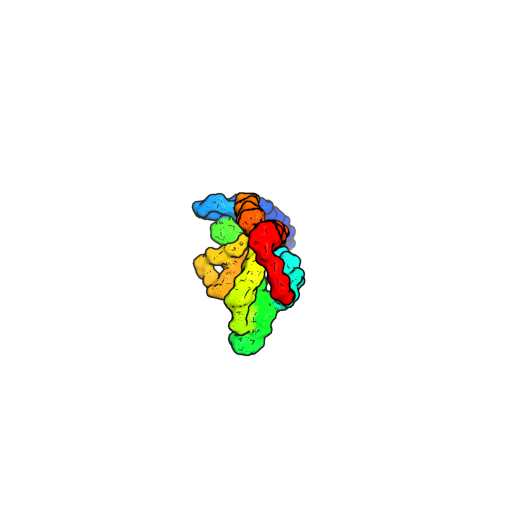17.849 1.00 62.62 151 ARG A C 1
ATOM 1132 O O . ARG A 1 151 ? -16.394 31.422 -18.711 1.00 62.62 151 ARG A O 1
ATOM 1139 N N . SER A 1 152 ? -17.715 30.168 -17.381 1.00 61.91 152 SER A N 1
ATOM 1140 C CA . SER A 1 152 ? -18.989 30.744 -17.825 1.00 61.91 152 SER A CA 1
ATOM 1141 C C . SER A 1 152 ? -19.140 32.181 -17.324 1.00 61.91 152 SER A C 1
ATOM 1143 O O . SER A 1 152 ? -19.374 33.073 -18.129 1.00 61.91 152 SER A O 1
ATOM 1145 N N . GLN A 1 153 ? -18.852 32.428 -16.043 1.00 64.31 153 GLN A N 1
ATOM 1146 C CA . GLN A 1 153 ? -18.855 33.777 -15.460 1.00 64.31 153 GLN A CA 1
ATOM 1147 C C . GLN A 1 153 ? -17.837 34.697 -16.141 1.00 64.31 153 GLN A C 1
ATOM 1149 O O . GLN A 1 153 ? -18.160 35.820 -16.506 1.00 64.31 153 GLN A O 1
ATOM 1154 N N . ARG A 1 154 ? -16.621 34.203 -16.412 1.00 61.19 154 ARG A N 1
ATOM 1155 C CA . ARG A 1 154 ? -15.603 34.988 -17.125 1.00 61.19 154 ARG A CA 1
ATOM 1156 C C . ARG A 1 154 ? -15.996 35.300 -18.571 1.00 61.19 154 ARG A C 1
ATOM 1158 O O . ARG A 1 154 ? -15.553 36.304 -19.112 1.00 61.19 154 ARG A O 1
ATOM 1165 N N . ARG A 1 155 ? -16.784 34.435 -19.215 1.00 61.25 155 ARG A N 1
ATOM 1166 C CA . ARG A 1 155 ? -17.310 34.679 -20.562 1.00 61.25 155 ARG A CA 1
ATOM 1167 C C . ARG A 1 155 ? -18.418 35.732 -20.540 1.00 61.25 155 ARG A C 1
ATOM 1169 O O . ARG A 1 155 ? -18.375 36.633 -21.365 1.00 61.25 155 ARG A O 1
ATOM 1176 N N . GLU A 1 156 ? -19.335 35.656 -19.579 1.00 61.88 156 GLU A N 1
ATOM 1177 C CA . GLU A 1 156 ? -20.392 36.660 -19.392 1.00 61.88 156 GLU A CA 1
ATOM 1178 C C . GLU A 1 156 ? -19.807 38.043 -19.062 1.00 61.88 156 GLU A C 1
ATOM 1180 O O . GLU A 1 156 ? -20.217 39.029 -19.664 1.00 61.88 156 GLU A O 1
ATOM 1185 N N . GLU A 1 157 ? -18.778 38.127 -18.211 1.00 61.28 157 GLU A N 1
ATOM 1186 C CA . GLU A 1 157 ? -18.079 39.391 -17.917 1.00 61.28 157 GLU A CA 1
ATOM 1187 C C . GLU A 1 157 ? -17.380 39.993 -19.153 1.00 61.28 157 GLU A C 1
ATOM 1189 O O . GLU A 1 157 ? -17.322 41.213 -19.304 1.00 61.28 157 GLU A O 1
ATOM 1194 N N . LEU A 1 158 ? -16.846 39.157 -20.054 1.00 58.69 158 LEU A N 1
ATOM 1195 C CA . LEU A 1 158 ? -16.210 39.611 -21.300 1.00 58.69 158 LEU A CA 1
ATOM 1196 C C . LEU A 1 158 ? -17.239 40.039 -22.361 1.00 58.69 158 LEU A C 1
ATOM 1198 O O . LEU A 1 158 ? -16.984 40.986 -23.109 1.00 58.69 158 LEU A O 1
ATOM 1202 N N . GLU A 1 159 ? -18.399 39.377 -22.403 1.00 59.56 159 GLU A N 1
ATOM 1203 C CA . GLU A 1 159 ? -19.539 39.756 -23.248 1.00 59.56 159 GLU A CA 1
ATOM 1204 C C . GLU A 1 159 ? -20.187 41.066 -22.746 1.00 59.56 159 GLU A C 1
ATOM 1206 O O . GLU A 1 159 ? -20.472 41.954 -23.550 1.00 59.56 159 GLU A O 1
ATOM 1211 N N . GLU A 1 160 ? -20.317 41.265 -21.428 1.00 59.28 160 GLU A N 1
ATOM 1212 C CA . GLU A 1 160 ? -20.820 42.514 -20.828 1.00 59.28 160 GLU A CA 1
ATOM 1213 C C . GLU A 1 160 ? -19.820 43.679 -20.971 1.00 59.28 160 GLU A C 1
ATOM 1215 O O . GLU A 1 160 ? -20.216 44.828 -21.178 1.00 59.28 160 GLU A O 1
ATOM 1220 N N . ALA A 1 161 ? -18.513 43.391 -20.973 1.00 61.50 161 ALA A N 1
ATOM 1221 C CA . ALA A 1 161 ? -17.463 44.358 -21.301 1.00 61.50 161 ALA A CA 1
ATOM 1222 C C . ALA A 1 161 ? -17.402 44.729 -22.802 1.00 61.50 161 ALA A C 1
ATOM 1224 O O . ALA A 1 161 ? -16.516 45.486 -23.212 1.00 61.50 161 ALA A O 1
ATOM 1225 N N . GLY A 1 162 ? -18.326 44.220 -23.629 1.00 54.62 162 GLY A N 1
ATOM 1226 C CA . GLY A 1 162 ? -18.456 44.568 -25.045 1.00 54.62 162 GLY A CA 1
ATOM 1227 C C . GLY A 1 162 ? -17.302 44.078 -25.921 1.00 54.62 162 GLY A C 1
ATOM 1228 O O . GLY A 1 162 ? -17.121 44.580 -27.031 1.00 54.62 162 GLY A O 1
ATOM 1229 N N . GLN A 1 163 ? -16.503 43.122 -25.440 1.00 55.34 163 GLN A N 1
ATOM 1230 C CA . GLN A 1 163 ? -15.445 42.490 -26.224 1.00 55.34 163 GLN A CA 1
ATOM 1231 C C . GLN A 1 163 ? -15.958 41.180 -26.825 1.00 55.34 163 GLN A C 1
ATOM 1233 O O . GLN A 1 163 ? -15.540 40.088 -26.443 1.00 55.34 163 GLN A O 1
ATOM 1238 N N . GLU A 1 164 ? -16.846 41.290 -27.815 1.00 51.12 164 GLU A N 1
ATOM 1239 C CA . GLU A 1 164 ? -17.104 40.180 -28.732 1.00 51.12 164 GLU A CA 1
ATOM 1240 C C . GLU A 1 164 ? -15.801 39.866 -29.486 1.00 51.12 164 GLU A C 1
ATOM 1242 O O . GLU A 1 164 ? -15.339 40.640 -30.328 1.00 51.12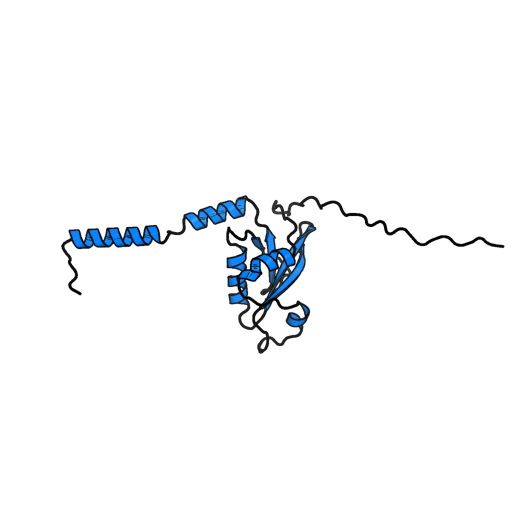 164 GLU A O 1
ATOM 1247 N N . SER A 1 165 ? -15.166 38.736 -29.161 1.00 48.06 165 SER A N 1
ATOM 1248 C CA . SER A 1 165 ? -14.083 38.209 -29.990 1.00 48.06 165 SER A CA 1
ATOM 1249 C C . SER A 1 165 ? -14.681 37.756 -31.318 1.00 48.06 165 SER A C 1
ATOM 1251 O O . SER A 1 165 ? -15.385 36.751 -31.383 1.00 48.06 165 SER A O 1
ATOM 1253 N N . LEU A 1 166 ? -14.384 38.493 -32.391 1.00 47.41 166 LEU A N 1
ATOM 1254 C CA . LEU A 1 166 ? -14.285 37.871 -33.704 1.00 47.41 166 LEU A CA 1
ATOM 1255 C C . LEU A 1 166 ? -13.245 36.744 -33.593 1.00 47.41 166 LEU A C 1
ATOM 1257 O O . LEU A 1 166 ? -12.146 37.014 -33.109 1.00 47.41 166 LEU A O 1
ATOM 1261 N N . PHE A 1 167 ? -13.626 35.561 -34.088 1.00 48.50 167 PHE A N 1
ATOM 1262 C CA . PHE A 1 167 ? -12.877 34.313 -34.344 1.00 48.50 167 PHE A CA 1
ATOM 1263 C C . PHE A 1 167 ? -13.330 33.109 -33.511 1.00 48.50 167 PHE A C 1
ATOM 1265 O O . PHE A 1 167 ? -13.024 33.038 -32.302 1.00 48.50 167 PHE A O 1
#

Sequence (167 aa):
MHKPETNGAGRDRSVSPPGRPRLTPAGVVVRATRSHTVEQALSGLGIDRLPEYKVKDLPAEGQPAGYAMHDTRHPSGAVVAVLTACGPDRTALLARLRSHLEQPSVGYSVEDLEGLAEHQFMIRRANADELRQRRALATEAPTDDSAAAARSQRREELEEAGQESLF

Nearest PDB structures (foldseek):
  5oa3-assembly1_0  TM=3.690E-01  e=8.702E-01  Homo sapiens
  7xaf-assembly1_A  TM=4.578E-01  e=2.670E+00  Homo sapiens
  5h3q-assembly1_A  TM=3.012E-01  e=1.955E+00  Homo sapiens
  5x11-assembly2_E  TM=3.970E-01  e=7.233E+00  Bacillus spizizenii str. W23
  6vvg-assembly1_A  TM=3.409E-01  e=8.192E+00  Cydia pomonella granulosis virus (isolate Mexican)

Solvent-accessible surface area (backbone atoms only — not comparable to full-atom values): 9982 Å² total; per-residue (Å²): 136,86,80,87,86,86,88,82,75,83,82,79,77,75,76,74,72,84,74,75,69,35,55,32,100,84,68,48,72,47,51,74,22,53,35,70,63,53,48,61,71,46,62,83,71,79,62,47,79,43,58,62,66,61,64,76,74,46,57,64,90,75,34,66,69,28,34,26,64,45,72,44,69,43,98,41,69,33,45,20,16,35,42,32,44,37,29,79,60,29,66,63,50,42,51,54,54,46,58,54,38,52,32,72,89,69,36,30,37,79,40,86,55,94,91,55,55,99,54,38,37,38,38,34,54,45,50,75,64,58,44,51,53,50,48,51,58,62,64,70,46,83,50,69,66,60,56,51,49,52,53,48,53,55,47,52,55,36,53,73,68,67,56,75,72,86,130

Foldseek 3Di:
DDDDDDDDDDPPPPPDPLPDQFADPVRDGFAAAFPVLLCVLCVVVPADEDEPVLQVPDDQAPKDWHKYKDWDADNRRHIWMKIFTHHNCLPVSQVVSQVSCLDLVNAKHWDDDPPDDPRMTIITGHDPVSSVVNVVVVVPPDDVVNVVVVVVVVVVVCVVVVPDDDD

pLDDT: mean 75.56, std 15.99, range [41.09, 93.31]